Protein AF-A0A382IAV7-F1 (afdb_monomer_lite)

Secondary structure (DSSP, 8-state):
--EEEEE----SHHHHHHHHHHHHHH-TT-EEEEE-TTS-HHHHHHHHTT-SEEEESS----HHHHTT-TT--EEE-SSS--TTS-HHHHHHTT-EEE--TTTTTTT--

Foldseek 3Di:
DAEEEEAFDCPDPVRVVVVVVCVVPVDPPYHYHYDHPPDDLVRLLVRQQRHCEYEYDVDEQDLVSLLSNLNHAEYEYAAQDDPVYPQVSCVVSNHHYHYPHCPCVVVPD

Structure (mmCIF, N/CA/C/O backbone):
data_AF-A0A382IAV7-F1
#
_entry.id   AF-A0A382IAV7-F1
#
loop_
_atom_site.group_PDB
_atom_site.id
_atom_site.type_symbol
_atom_site.label_atom_id
_atom_site.label_alt_id
_atom_site.label_comp_id
_atom_site.label_asym_id
_atom_site.label_entity_id
_atom_site.label_seq_id
_atom_site.pdbx_PDB_ins_code
_atom_site.Cartn_x
_atom_site.Cartn_y
_atom_site.Cartn_z
_atom_site.occupancy
_atom_site.B_iso_or_equiv
_atom_site.auth_seq_id
_atom_site.auth_comp_id
_atom_site.auth_asym_id
_atom_site.auth_atom_id
_atom_site.pdbx_PDB_model_num
ATOM 1 N N . MET A 1 1 ? -16.519 5.838 3.509 1.00 91.12 1 MET A N 1
ATOM 2 C CA . MET A 1 1 ? -15.933 5.773 2.158 1.00 91.12 1 MET A CA 1
ATOM 3 C C . MET A 1 1 ? -14.620 5.021 2.286 1.00 91.12 1 MET A C 1
ATOM 5 O O . MET A 1 1 ? -13.867 5.405 3.177 1.00 91.12 1 MET A O 1
ATOM 9 N N . PRO A 1 2 ? -14.382 3.929 1.540 1.00 96.38 2 PRO A N 1
ATOM 10 C CA . PRO A 1 2 ? -13.100 3.234 1.582 1.00 96.38 2 PRO A CA 1
ATOM 11 C C . PRO A 1 2 ? -11.964 4.170 1.161 1.00 96.38 2 PRO A C 1
ATOM 13 O O . PRO A 1 2 ? -12.147 4.979 0.248 1.00 96.38 2 PRO A O 1
ATOM 16 N N . THR A 1 3 ? -10.814 4.055 1.824 1.00 98.06 3 THR A N 1
ATOM 17 C CA . THR A 1 3 ? -9.631 4.870 1.514 1.00 98.06 3 THR A CA 1
ATOM 18 C C . THR A 1 3 ? -8.497 4.015 0.960 1.00 98.06 3 THR A C 1
ATOM 20 O O . THR A 1 3 ? -8.061 3.058 1.601 1.00 98.06 3 THR A O 1
ATOM 23 N N . ILE A 1 4 ? -7.994 4.384 -0.217 1.00 97.56 4 ILE A N 1
ATOM 24 C CA . ILE A 1 4 ? -6.773 3.836 -0.807 1.00 97.56 4 ILE A CA 1
ATOM 25 C C . ILE A 1 4 ? -5.634 4.815 -0.544 1.00 97.56 4 ILE A C 1
ATOM 27 O O . ILE A 1 4 ? -5.712 5.980 -0.925 1.00 97.56 4 ILE A O 1
ATOM 31 N N . ALA A 1 5 ? -4.552 4.336 0.056 1.00 97.19 5 ALA A N 1
ATOM 32 C CA . ALA A 1 5 ? -3.312 5.084 0.156 1.00 97.19 5 ALA A CA 1
ATOM 33 C C . ALA A 1 5 ? -2.329 4.662 -0.937 1.00 97.19 5 ALA A C 1
ATOM 35 O O . ALA A 1 5 ? -1.891 3.513 -0.981 1.00 97.19 5 ALA A O 1
ATOM 36 N N . PHE A 1 6 ? -1.954 5.594 -1.806 1.00 96.62 6 PHE A N 1
ATOM 37 C CA . PHE A 1 6 ? -0.876 5.411 -2.768 1.00 96.62 6 PHE A CA 1
ATOM 38 C C . PHE A 1 6 ? 0.439 5.869 -2.140 1.00 96.62 6 PHE A C 1
ATOM 40 O O . PHE A 1 6 ? 0.606 7.053 -1.849 1.00 96.62 6 PHE A O 1
ATOM 47 N N . LEU A 1 7 ? 1.374 4.945 -1.916 1.00 95.31 7 LEU A N 1
ATOM 48 C CA . LEU A 1 7 ? 2.691 5.314 -1.401 1.00 95.31 7 LEU A CA 1
ATOM 49 C C . LEU A 1 7 ? 3.620 5.553 -2.584 1.00 95.31 7 LEU A C 1
ATOM 51 O O . LEU A 1 7 ? 4.115 4.606 -3.198 1.00 95.31 7 LEU A O 1
ATOM 55 N N . ALA A 1 8 ? 3.829 6.822 -2.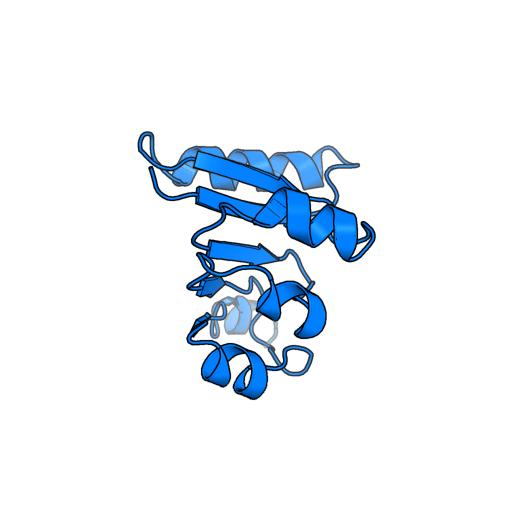917 1.00 93.31 8 ALA A N 1
ATOM 56 C CA . ALA A 1 8 ? 4.682 7.230 -4.020 1.00 93.31 8 ALA A CA 1
ATOM 57 C C . ALA A 1 8 ? 5.237 8.640 -3.806 1.00 93.31 8 ALA A C 1
ATOM 59 O O . ALA A 1 8 ? 4.552 9.534 -3.315 1.00 93.31 8 ALA A O 1
ATOM 60 N N . ASN A 1 9 ? 6.464 8.864 -4.274 1.00 91.12 9 ASN A N 1
ATOM 61 C CA . ASN A 1 9 ? 7.029 10.203 -4.365 1.00 91.12 9 ASN A CA 1
ATOM 62 C C . ASN A 1 9 ? 6.577 10.870 -5.678 1.00 91.12 9 ASN A C 1
ATOM 64 O O . ASN A 1 9 ? 7.001 10.468 -6.761 1.00 91.12 9 ASN A O 1
ATOM 68 N N . LEU A 1 10 ? 5.737 11.906 -5.593 1.00 90.12 10 LEU A N 1
ATOM 69 C CA . LEU A 1 10 ? 5.167 12.615 -6.750 1.00 90.12 10 LEU A CA 1
ATOM 70 C C . LEU A 1 10 ? 6.037 13.780 -7.268 1.00 90.12 10 LEU A C 1
ATOM 72 O O . LEU A 1 10 ? 5.519 14.810 -7.709 1.00 90.12 10 LEU A O 1
ATOM 76 N N . SER A 1 11 ? 7.362 13.628 -7.220 1.00 90.94 11 SER A N 1
ATOM 77 C CA . SER A 1 11 ? 8.337 14.669 -7.586 1.00 90.94 11 SER A CA 1
ATOM 78 C C . SER A 1 11 ? 8.420 15.004 -9.079 1.00 90.94 11 SER A C 1
ATOM 80 O O . SER A 1 11 ? 8.828 16.111 -9.425 1.00 90.94 11 SER A O 1
ATOM 82 N N . THR A 1 12 ? 8.029 14.094 -9.976 1.00 92.25 12 THR A N 1
ATOM 83 C CA . THR A 1 12 ? 8.098 14.300 -11.435 1.00 92.25 12 THR A CA 1
ATOM 84 C C . THR A 1 12 ? 6.711 14.275 -12.077 1.00 92.25 12 THR A C 1
ATOM 86 O O . THR A 1 12 ? 5.755 13.744 -11.510 1.00 92.25 12 THR A O 1
ATOM 89 N N . ALA A 1 13 ? 6.587 14.822 -13.291 1.00 93.06 13 ALA A N 1
ATOM 90 C CA . ALA A 1 13 ? 5.337 14.768 -14.057 1.00 93.06 13 ALA A CA 1
ATOM 91 C C . ALA A 1 13 ? 4.883 13.323 -14.330 1.00 93.06 13 ALA A C 1
ATOM 93 O O . ALA A 1 13 ? 3.694 13.018 -14.264 1.00 93.06 13 ALA A O 1
ATOM 94 N N . GLU A 1 14 ? 5.830 12.414 -14.573 1.00 89.12 14 GLU A N 1
ATOM 95 C CA . GLU A 1 14 ? 5.527 10.994 -14.746 1.00 89.12 14 GLU A CA 1
ATOM 96 C C . GLU A 1 14 ? 5.005 10.364 -13.448 1.00 89.12 14 GLU A C 1
ATOM 98 O O . GLU A 1 14 ? 4.040 9.602 -13.474 1.00 89.12 14 GLU A O 1
ATOM 103 N N . HIS A 1 15 ? 5.586 10.717 -12.297 1.00 88.44 15 HIS A N 1
ATOM 104 C CA . HIS A 1 15 ? 5.099 10.232 -11.007 1.00 88.44 15 HIS A CA 1
ATOM 105 C C . HIS A 1 15 ? 3.670 10.712 -10.733 1.00 88.44 15 HIS A C 1
ATOM 107 O O . HIS A 1 15 ? 2.825 9.912 -10.333 1.00 88.44 15 HIS A O 1
ATOM 113 N N . LYS A 1 16 ? 3.371 11.983 -11.028 1.00 92.88 16 LYS A N 1
ATOM 114 C CA . LYS A 1 16 ? 2.017 12.549 -10.898 1.00 92.88 16 LYS A CA 1
ATOM 115 C C . LYS A 1 16 ? 1.005 11.851 -11.802 1.00 92.88 16 LYS A C 1
ATOM 117 O O . LYS A 1 16 ? -0.076 11.504 -11.344 1.00 92.88 16 LYS A O 1
ATOM 122 N N . ARG A 1 17 ? 1.390 11.509 -13.035 1.00 92.75 17 ARG A N 1
ATOM 123 C CA . ARG A 1 17 ? 0.513 10.774 -13.958 1.00 92.75 17 ARG A CA 1
ATOM 124 C C . ARG A 1 17 ? 0.024 9.437 -13.385 1.00 92.75 17 ARG A C 1
ATOM 126 O O . ARG A 1 17 ? -1.098 9.029 -13.666 1.00 92.75 17 ARG A O 1
ATOM 133 N N . ARG A 1 18 ? 0.840 8.739 -12.590 1.00 89.06 18 ARG A N 1
ATOM 134 C CA . ARG A 1 18 ? 0.452 7.458 -11.960 1.00 89.06 18 ARG A CA 1
ATOM 135 C C . ARG A 1 18 ? -0.648 7.661 -10.918 1.00 89.06 18 ARG A C 1
ATOM 137 O O . ARG A 1 18 ? -1.600 6.888 -10.869 1.00 89.06 18 ARG A O 1
ATOM 144 N N . TRP A 1 19 ? -0.526 8.727 -10.133 1.00 92.31 19 TRP A N 1
ATOM 145 C CA . TRP A 1 19 ? -1.546 9.159 -9.183 1.00 92.31 19 TRP A CA 1
ATOM 146 C C . TRP A 1 19 ? -2.851 9.562 -9.879 1.00 92.31 19 TRP A C 1
ATOM 148 O O . TRP A 1 19 ? -3.930 9.154 -9.448 1.00 92.31 19 TRP A O 1
ATOM 158 N N . ASP A 1 20 ? -2.753 10.302 -10.984 1.00 93.19 20 ASP A N 1
ATOM 159 C CA . ASP A 1 20 ? -3.918 10.715 -11.770 1.00 93.19 20 ASP A CA 1
ATOM 160 C C . ASP A 1 20 ? -4.671 9.502 -12.330 1.00 93.19 20 ASP A C 1
ATOM 162 O O . ASP A 1 20 ? -5.895 9.440 -12.241 1.00 93.19 20 ASP A O 1
ATOM 166 N N . LEU A 1 21 ? -3.946 8.496 -12.836 1.00 93.06 21 LEU A N 1
ATOM 167 C CA . LEU A 1 21 ? -4.534 7.244 -13.324 1.00 93.06 21 LEU A CA 1
ATOM 168 C C . LEU A 1 21 ? -5.247 6.468 -12.212 1.00 93.06 21 LEU A C 1
ATOM 170 O O . LEU A 1 21 ? -6.360 5.985 -12.418 1.00 93.06 21 LEU A O 1
ATOM 174 N N . LEU A 1 22 ? -4.636 6.358 -11.028 1.00 92.19 22 LEU A N 1
ATOM 175 C CA . LEU A 1 22 ? -5.278 5.699 -9.892 1.00 92.19 22 LEU A CA 1
ATOM 176 C C . LEU A 1 22 ? -6.580 6.416 -9.511 1.00 92.19 22 LEU A C 1
ATOM 178 O O . LEU A 1 22 ? -7.614 5.767 -9.385 1.00 92.19 22 LEU A O 1
ATOM 182 N N . ASN A 1 23 ? -6.553 7.747 -9.398 1.00 92.56 23 ASN A N 1
ATOM 183 C CA . ASN A 1 23 ? -7.742 8.545 -9.092 1.00 92.56 23 ASN A CA 1
ATOM 184 C C . ASN A 1 23 ? -8.831 8.433 -10.156 1.00 92.56 23 ASN A C 1
ATOM 186 O O . ASN A 1 23 ? -10.006 8.293 -9.822 1.00 92.56 23 ASN A O 1
ATOM 190 N N . GLN A 1 24 ? -8.449 8.461 -11.434 1.00 94.62 24 GLN A N 1
ATOM 191 C CA . GLN A 1 24 ? -9.378 8.325 -12.551 1.00 94.62 24 GLN A CA 1
ATOM 192 C C . GLN A 1 24 ? -10.166 7.008 -12.483 1.00 94.62 24 GLN A C 1
ATOM 194 O O . GLN A 1 24 ? -11.337 6.975 -12.863 1.00 94.62 24 GLN A O 1
ATOM 199 N N . HIS A 1 25 ? -9.540 5.932 -11.996 1.00 94.44 25 HIS A N 1
ATOM 200 C CA . HIS A 1 25 ? -10.121 4.589 -11.984 1.00 94.44 25 HIS A CA 1
ATOM 201 C C . HIS A 1 25 ? -10.622 4.106 -10.614 1.00 94.44 25 HIS A C 1
ATOM 203 O O . HIS A 1 25 ? -11.342 3.111 -10.571 1.00 94.44 25 HIS A O 1
ATOM 209 N N . ALA A 1 26 ? -10.305 4.792 -9.510 1.00 93.00 26 ALA A N 1
ATOM 210 C CA . ALA A 1 26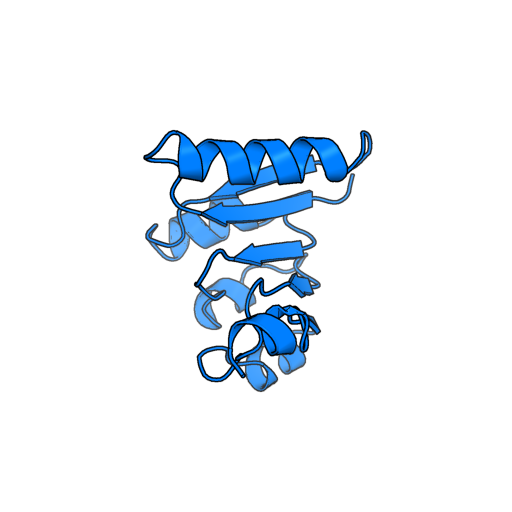 ? -10.739 4.406 -8.162 1.00 93.00 26 ALA A CA 1
ATOM 211 C C . ALA A 1 26 ? -12.269 4.443 -7.986 1.00 93.00 26 ALA A C 1
ATOM 213 O O . ALA A 1 26 ? -12.825 3.686 -7.193 1.00 93.00 26 ALA A O 1
ATOM 214 N N . GLY A 1 27 ? -12.957 5.278 -8.769 1.00 91.81 27 GLY A N 1
ATOM 215 C CA . GLY A 1 27 ? -14.399 5.482 -8.680 1.00 91.81 27 GLY A CA 1
ATOM 216 C C . GLY A 1 27 ? -14.776 6.576 -7.677 1.00 91.81 27 GLY A C 1
ATOM 217 O O . GLY A 1 27 ? -14.051 6.875 -6.736 1.00 91.81 27 GLY A O 1
ATOM 218 N N . LYS A 1 28 ? -15.945 7.189 -7.886 1.00 92.56 28 LYS A N 1
ATOM 219 C CA . LYS A 1 28 ? -16.416 8.375 -7.140 1.00 92.56 28 LYS A CA 1
ATOM 220 C C . LYS A 1 28 ? -16.649 8.153 -5.636 1.00 92.56 28 LYS A C 1
ATOM 222 O O . LYS A 1 28 ? -16.709 9.119 -4.886 1.00 92.56 28 LYS A O 1
ATOM 227 N N . ASP A 1 29 ? -16.807 6.898 -5.221 1.00 95.62 29 ASP A N 1
ATOM 228 C CA . ASP A 1 29 ? -17.110 6.498 -3.842 1.00 95.62 29 ASP A CA 1
ATOM 229 C C . ASP A 1 29 ? -15.873 5.927 -3.124 1.00 95.62 29 ASP A C 1
ATOM 231 O O . ASP A 1 29 ? -15.998 5.222 -2.121 1.00 95.62 29 ASP A O 1
ATOM 235 N N . VAL A 1 30 ? -14.675 6.208 -3.642 1.00 96.56 30 VAL A N 1
ATOM 236 C CA . VAL A 1 30 ? -13.391 5.817 -3.058 1.00 96.56 30 VAL A CA 1
ATOM 237 C C . VAL A 1 30 ? -12.558 7.071 -2.836 1.00 96.56 30 VAL A C 1
ATOM 239 O O . VAL A 1 30 ? -12.350 7.865 -3.748 1.00 96.56 30 VAL A O 1
ATOM 242 N N . ASN A 1 31 ? -12.065 7.240 -1.614 1.00 96.69 31 ASN A N 1
ATOM 243 C CA . ASN A 1 31 ? -11.094 8.278 -1.307 1.00 96.69 31 ASN A CA 1
ATOM 244 C C . ASN A 1 31 ? -9.697 7.759 -1.653 1.00 96.69 31 ASN A C 1
ATOM 246 O O . ASN A 1 31 ? -9.334 6.656 -1.242 1.00 96.69 31 ASN A O 1
ATOM 250 N N . VAL A 1 32 ? -8.899 8.543 -2.369 1.00 95.94 32 VAL A N 1
ATOM 251 C CA . VAL A 1 32 ? -7.496 8.211 -2.623 1.00 95.94 32 VAL A CA 1
ATOM 252 C C . VAL A 1 32 ? -6.634 9.273 -1.952 1.00 95.94 32 VAL A C 1
ATOM 254 O O . VAL A 1 32 ? -6.830 10.467 -2.172 1.00 95.94 32 VAL A O 1
ATOM 257 N N . ILE A 1 33 ? -5.659 8.843 -1.152 1.00 96.19 33 ILE A N 1
ATOM 258 C CA . ILE A 1 33 ? -4.644 9.706 -0.525 1.00 96.19 33 ILE A CA 1
ATOM 259 C C . ILE A 1 33 ? -3.238 9.309 -0.985 1.00 96.19 33 ILE A C 1
ATOM 261 O O . ILE A 1 33 ? -3.012 8.157 -1.353 1.00 96.19 33 ILE A O 1
ATOM 265 N N . VAL A 1 34 ? -2.294 10.249 -0.960 1.00 95.31 34 VAL A N 1
ATOM 266 C CA . VAL A 1 34 ? -0.882 9.987 -1.268 1.00 95.31 34 VAL A CA 1
ATOM 267 C C . VAL A 1 34 ? -0.022 10.192 -0.027 1.00 95.31 34 VAL A C 1
ATOM 269 O O . VAL A 1 34 ? -0.243 11.138 0.727 1.00 95.31 34 VAL A O 1
ATOM 272 N N . ALA A 1 35 ? 0.964 9.320 0.166 1.00 95.19 35 ALA A N 1
ATOM 273 C CA . ALA A 1 35 ? 2.002 9.462 1.182 1.00 95.19 35 ALA A CA 1
ATOM 274 C C . ALA A 1 35 ? 3.381 9.200 0.558 1.00 95.19 35 ALA A C 1
ATOM 276 O O . ALA A 1 35 ? 3.509 8.355 -0.332 1.00 95.19 35 ALA A O 1
ATOM 277 N N . ASP A 1 36 ? 4.416 9.912 1.012 1.00 92.94 36 ASP A N 1
ATOM 278 C CA . ASP A 1 36 ? 5.788 9.637 0.577 1.00 92.94 36 ASP A CA 1
ATOM 279 C C . ASP A 1 36 ? 6.302 8.386 1.309 1.00 92.94 36 ASP A C 1
ATOM 281 O O . ASP A 1 36 ? 6.354 8.387 2.539 1.00 92.94 36 ASP A O 1
ATOM 285 N N . PRO A 1 37 ? 6.698 7.312 0.602 1.00 92.00 37 PRO A N 1
ATOM 286 C CA . PRO A 1 37 ? 7.232 6.109 1.239 1.00 92.00 37 PRO A CA 1
ATOM 287 C C . PRO A 1 37 ? 8.537 6.350 2.015 1.00 92.00 37 PRO A C 1
ATOM 289 O O . PRO A 1 37 ? 8.919 5.496 2.808 1.00 92.00 37 PRO A O 1
ATOM 292 N N . ASN A 1 38 ? 9.221 7.478 1.790 1.00 91.50 38 ASN A N 1
ATOM 293 C CA . ASN A 1 38 ? 10.458 7.840 2.490 1.00 91.50 38 ASN A CA 1
ATOM 294 C C . ASN A 1 38 ? 10.220 8.687 3.748 1.00 91.50 38 ASN A C 1
ATOM 296 O O . ASN A 1 38 ? 11.185 9.056 4.419 1.00 91.50 38 ASN A O 1
ATOM 300 N N . SER A 1 39 ? 8.965 9.025 4.060 1.00 93.62 39 SER A N 1
ATOM 301 C CA . SER A 1 39 ? 8.617 9.684 5.318 1.00 93.62 39 SER A CA 1
ATOM 302 C C . SER A 1 39 ? 8.997 8.820 6.522 1.00 93.62 39 SER A C 1
ATOM 304 O O . SER A 1 39 ? 9.126 7.597 6.435 1.00 93.62 39 SER A O 1
ATOM 306 N N . SER A 1 40 ? 9.168 9.464 7.675 1.00 95.62 40 SER A N 1
ATOM 307 C CA . SER A 1 40 ? 9.451 8.746 8.915 1.00 95.62 40 SER A CA 1
ATOM 308 C C . SER A 1 40 ? 8.306 7.783 9.278 1.00 95.62 40 SER A C 1
ATOM 310 O O . SER A 1 40 ? 7.156 8.013 8.887 1.00 95.62 40 SER A O 1
ATOM 312 N N . PRO A 1 41 ? 8.562 6.730 10.080 1.00 95.62 41 PRO A N 1
ATOM 313 C CA . PRO A 1 41 ? 7.512 5.801 10.496 1.00 95.62 41 PRO A CA 1
ATOM 314 C C . PRO A 1 41 ? 6.307 6.493 11.145 1.00 95.62 41 PRO A C 1
ATOM 316 O O . PRO A 1 41 ? 5.171 6.134 10.856 1.00 95.62 41 PRO A O 1
ATOM 319 N N . GLY A 1 42 ? 6.531 7.516 11.976 1.00 97.56 42 GLY A N 1
ATOM 320 C CA . GLY A 1 42 ? 5.450 8.267 12.622 1.00 97.56 42 GLY A CA 1
ATOM 321 C C . GLY A 1 42 ? 4.576 9.040 11.631 1.00 97.56 42 GLY A C 1
ATOM 322 O O . GLY A 1 42 ? 3.352 9.015 11.741 1.00 97.56 42 GLY A O 1
ATOM 323 N N . GLU A 1 43 ? 5.188 9.673 10.629 1.00 97.00 43 GLU A N 1
ATOM 324 C CA . GLU A 1 43 ? 4.463 10.372 9.562 1.00 97.00 43 GLU A CA 1
ATOM 325 C C . GLU A 1 43 ? 3.676 9.399 8.681 1.00 97.00 43 GLU A C 1
ATOM 327 O O . GLU A 1 43 ? 2.528 9.677 8.341 1.00 97.00 43 GLU A O 1
ATOM 332 N N . LEU A 1 44 ? 4.252 8.236 8.357 1.00 96.88 44 LEU A N 1
ATOM 333 C CA . LEU A 1 44 ? 3.547 7.181 7.627 1.00 96.88 44 LEU A CA 1
ATOM 334 C C . LEU A 1 44 ? 2.354 6.648 8.423 1.00 96.88 44 LEU A C 1
ATOM 336 O O . LEU A 1 44 ? 1.279 6.474 7.856 1.00 96.88 44 LEU A O 1
ATOM 340 N N . ILE A 1 45 ? 2.509 6.416 9.728 1.00 98.00 45 ILE A N 1
ATOM 341 C CA . ILE A 1 45 ? 1.405 5.967 10.586 1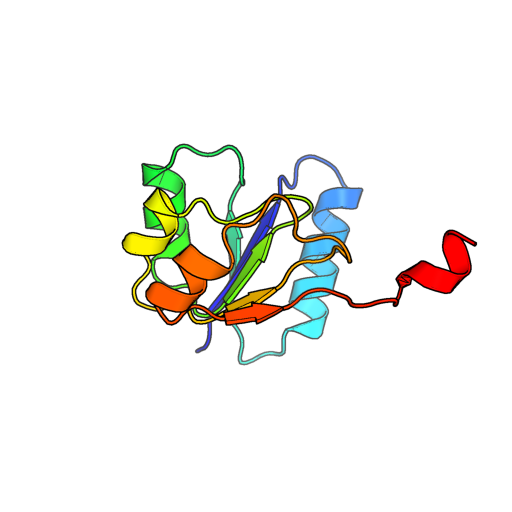.00 98.00 45 ILE A CA 1
ATOM 342 C C . ILE A 1 45 ? 0.266 6.987 10.560 1.00 98.00 45 ILE A C 1
ATOM 344 O O . ILE A 1 45 ? -0.883 6.614 10.332 1.00 98.00 45 ILE A O 1
ATOM 348 N N . GLU A 1 46 ? 0.577 8.269 10.745 1.00 97.88 46 GLU A N 1
ATOM 349 C CA . GLU A 1 46 ? -0.434 9.326 10.766 1.00 97.88 46 GLU A CA 1
ATOM 350 C C . GLU A 1 46 ? -1.122 9.496 9.405 1.00 97.88 46 GLU A C 1
ATOM 352 O O . GLU A 1 46 ? -2.348 9.598 9.343 1.00 97.88 46 GLU A O 1
ATOM 357 N N . ALA A 1 47 ? -0.360 9.461 8.309 1.00 96.88 47 ALA A N 1
ATOM 358 C CA . ALA A 1 47 ? -0.903 9.578 6.958 1.00 96.88 47 ALA A CA 1
ATOM 359 C C . ALA A 1 47 ? -1.799 8.388 6.577 1.00 96.88 47 ALA A C 1
ATOM 361 O O . ALA A 1 47 ? -2.775 8.554 5.849 1.00 96.88 47 ALA A O 1
ATOM 362 N N . LEU A 1 48 ? -1.478 7.184 7.059 1.00 97.50 48 LEU A N 1
ATOM 363 C CA . LEU A 1 48 ? -2.134 5.939 6.653 1.00 97.50 48 LEU A CA 1
ATOM 364 C C . LEU A 1 48 ? -3.190 5.436 7.648 1.00 97.50 48 LEU A C 1
ATOM 366 O O . LEU A 1 48 ? -3.844 4.434 7.361 1.00 97.50 48 LEU A O 1
ATOM 370 N N . LYS A 1 49 ? -3.391 6.101 8.795 1.00 96.75 49 LYS A N 1
ATOM 371 C CA . LYS A 1 49 ? -4.260 5.627 9.897 1.00 96.75 49 LYS A CA 1
ATOM 372 C C . LYS A 1 49 ? -5.693 5.274 9.479 1.00 96.75 49 LYS A C 1
ATOM 374 O O . LYS A 1 49 ? -6.328 4.417 10.094 1.00 96.75 49 LYS A O 1
ATOM 379 N N . ASP A 1 50 ? -6.190 5.928 8.429 1.00 97.25 50 ASP A N 1
ATOM 380 C CA . ASP A 1 50 ? -7.543 5.760 7.900 1.00 97.25 50 ASP A CA 1
ATOM 381 C C . ASP A 1 50 ? -7.615 4.944 6.598 1.00 97.25 50 ASP A C 1
ATOM 383 O O . ASP A 1 50 ? -8.705 4.764 6.054 1.00 97.25 50 ASP A O 1
ATOM 387 N N . ALA A 1 51 ? -6.486 4.426 6.104 1.00 98.31 51 ALA A N 1
ATOM 388 C CA . ALA A 1 51 ? -6.432 3.642 4.876 1.00 98.31 51 ALA A CA 1
ATOM 389 C C . ALA A 1 51 ? -7.029 2.236 5.064 1.00 98.31 51 ALA A C 1
ATOM 391 O O . ALA A 1 51 ? -6.668 1.506 5.987 1.00 98.31 51 ALA A O 1
ATOM 392 N N . ASP A 1 52 ? -7.902 1.826 4.142 1.00 98.38 52 ASP A N 1
ATOM 393 C CA . ASP A 1 52 ? -8.395 0.448 4.029 1.00 98.38 52 ASP A CA 1
ATOM 394 C C . ASP A 1 52 ? -7.458 -0.415 3.173 1.00 98.38 52 ASP A C 1
ATOM 396 O O . ASP A 1 52 ? -7.330 -1.621 3.403 1.00 98.38 52 ASP A O 1
ATOM 400 N N . ALA A 1 53 ? -6.800 0.195 2.185 1.00 97.75 53 ALA A N 1
ATOM 401 C CA . ALA A 1 53 ? -5.830 -0.455 1.315 1.00 97.75 53 ALA A CA 1
ATOM 402 C C . ALA A 1 53 ? -4.620 0.448 1.058 1.00 97.75 53 ALA A C 1
ATOM 404 O O . ALA A 1 53 ? -4.756 1.667 0.963 1.00 97.75 53 ALA A O 1
ATOM 405 N N . ALA A 1 54 ? -3.448 -0.158 0.892 1.00 97.50 54 ALA A N 1
ATOM 406 C CA . ALA A 1 54 ? -2.218 0.515 0.503 1.00 97.50 54 ALA A CA 1
ATOM 407 C C . ALA A 1 54 ? -1.724 -0.015 -0.847 1.00 97.50 54 ALA A C 1
ATOM 409 O O . ALA A 1 54 ? -1.706 -1.223 -1.084 1.00 97.50 54 ALA A O 1
ATOM 410 N N . VAL A 1 55 ? -1.289 0.893 -1.715 1.00 96.50 55 VAL A N 1
ATOM 411 C CA . VAL A 1 55 ? -0.696 0.605 -3.024 1.00 96.50 55 VAL A CA 1
ATOM 412 C C . VAL A 1 55 ? 0.705 1.220 -3.044 1.00 96.50 55 VAL A C 1
ATOM 414 O O . VAL A 1 55 ? 0.856 2.392 -3.398 1.00 96.50 55 VAL A O 1
ATOM 417 N N . PRO A 1 56 ? 1.740 0.488 -2.600 1.00 93.88 56 PRO A N 1
ATOM 418 C CA . PRO A 1 56 ? 3.100 0.998 -2.613 1.00 93.88 56 PRO A CA 1
ATOM 419 C C . PRO A 1 56 ? 3.743 0.895 -3.997 1.00 93.88 56 PRO A C 1
ATOM 421 O O . PRO A 1 56 ? 3.797 -0.172 -4.612 1.00 93.88 56 PRO A O 1
ATOM 424 N N . TRP A 1 57 ? 4.276 2.014 -4.488 1.00 88.75 57 TRP A N 1
ATOM 425 C CA . TRP A 1 57 ? 5.031 2.052 -5.735 1.00 88.75 57 TRP A CA 1
ATOM 426 C C . TRP A 1 57 ? 6.479 1.610 -5.503 1.00 88.75 57 TRP A C 1
ATOM 428 O O . TRP A 1 57 ? 7.278 2.373 -4.965 1.00 88.75 57 TRP A O 1
ATOM 438 N N . LEU A 1 58 ? 6.820 0.387 -5.929 1.00 78.00 58 LEU A N 1
ATOM 439 C CA . LEU A 1 58 ? 8.155 -0.219 -5.751 1.00 78.00 58 LEU A CA 1
ATOM 440 C C . LEU A 1 58 ? 8.663 -0.178 -4.294 1.00 78.00 58 LEU A C 1
ATOM 442 O O . LEU A 1 58 ? 9.864 -0.155 -4.043 1.00 78.00 58 LEU A O 1
ATOM 446 N N . ALA A 1 59 ? 7.734 -0.169 -3.342 1.00 80.62 59 ALA A N 1
ATOM 447 C CA . ALA A 1 59 ? 7.988 -0.107 -1.911 1.00 80.62 59 ALA A CA 1
ATOM 448 C C . ALA A 1 59 ? 7.176 -1.199 -1.191 1.00 80.62 59 ALA A C 1
ATOM 450 O O . ALA A 1 59 ? 6.513 -2.025 -1.823 1.00 80.62 59 ALA A O 1
ATOM 451 N N . SER A 1 60 ? 7.198 -1.187 0.137 1.00 85.69 60 SER A N 1
ATOM 452 C CA . SER A 1 60 ? 6.357 -2.026 0.992 1.00 85.69 60 SER A CA 1
ATOM 453 C C . SER A 1 60 ? 5.812 -1.206 2.163 1.00 85.69 60 SER A C 1
ATOM 455 O O . SER A 1 60 ? 6.173 -0.041 2.332 1.00 85.69 60 SER A O 1
ATOM 457 N N . ILE A 1 61 ? 4.922 -1.800 2.962 1.00 92.56 61 ILE A N 1
ATOM 458 C CA . ILE A 1 61 ? 4.570 -1.264 4.280 1.00 92.56 61 ILE A CA 1
ATOM 459 C C . ILE A 1 61 ? 5.427 -2.004 5.313 1.00 92.56 61 ILE A C 1
ATOM 461 O O . ILE A 1 61 ? 5.228 -3.212 5.483 1.00 92.56 61 ILE A O 1
ATOM 465 N N . PRO A 1 62 ? 6.361 -1.320 5.998 1.00 92.81 62 PRO A N 1
ATOM 466 C CA . PRO A 1 62 ? 7.124 -1.914 7.087 1.00 92.81 62 PRO A CA 1
ATOM 467 C C . PRO A 1 62 ? 6.204 -2.486 8.173 1.00 92.81 62 PRO A C 1
ATOM 469 O O . PRO A 1 62 ? 5.165 -1.908 8.498 1.00 92.81 62 PRO A O 1
ATOM 472 N N . LEU A 1 63 ? 6.563 -3.640 8.740 1.00 95.12 63 LEU A N 1
ATOM 473 C CA . LEU A 1 63 ? 5.704 -4.335 9.705 1.00 95.12 63 LEU A CA 1
ATOM 474 C C . LEU A 1 63 ? 5.494 -3.526 10.998 1.00 95.12 63 LEU A C 1
ATOM 476 O O . LEU A 1 63 ? 4.438 -3.614 11.621 1.00 95.12 63 LE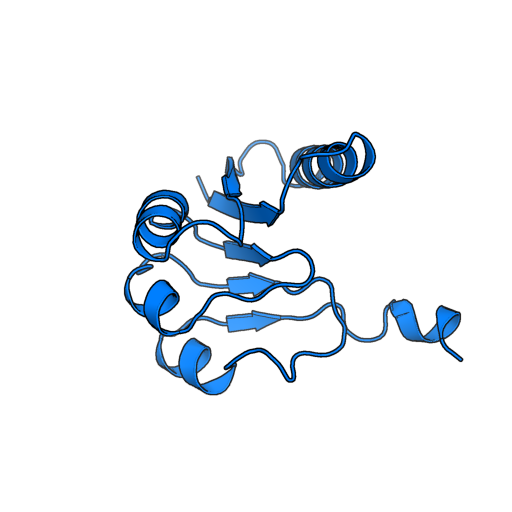U A O 1
ATOM 480 N N . ASP A 1 64 ? 6.496 -2.759 11.420 1.00 95.50 64 ASP A N 1
ATOM 481 C CA . ASP A 1 64 ? 6.417 -1.834 12.551 1.00 95.50 64 ASP A CA 1
ATOM 482 C C . ASP A 1 64 ? 5.405 -0.711 12.303 1.00 95.50 64 ASP A C 1
ATOM 484 O O . ASP A 1 64 ? 4.625 -0.417 13.201 1.00 95.50 64 ASP A O 1
ATOM 488 N N . VAL A 1 65 ? 5.318 -0.182 11.081 1.00 96.94 65 VAL A N 1
ATOM 489 C CA . VAL A 1 65 ? 4.259 0.757 10.674 1.00 96.94 65 VAL A CA 1
ATOM 490 C C . VAL A 1 65 ? 2.896 0.060 10.632 1.00 96.94 65 VAL A C 1
ATOM 492 O O . VAL A 1 65 ? 1.937 0.542 11.232 1.00 96.94 65 VAL A O 1
ATOM 495 N N . ALA A 1 66 ? 2.801 -1.106 9.981 1.00 97.38 66 ALA A N 1
ATOM 496 C CA . ALA A 1 66 ? 1.539 -1.824 9.766 1.00 97.38 66 ALA A CA 1
ATOM 497 C C . ALA A 1 66 ? 0.783 -2.154 11.065 1.00 97.38 66 ALA A C 1
ATOM 499 O O . ALA A 1 66 ? -0.446 -2.119 11.091 1.00 97.38 66 ALA A O 1
ATOM 500 N N . LYS A 1 67 ? 1.501 -2.434 12.162 1.00 97.56 67 LYS A N 1
ATOM 501 C CA . LYS A 1 67 ? 0.910 -2.713 13.487 1.00 97.56 67 LYS A CA 1
ATOM 502 C C . LYS A 1 67 ? 0.056 -1.567 14.032 1.00 97.56 67 LYS A C 1
ATOM 504 O O . LYS A 1 67 ? -0.810 -1.808 14.869 1.00 97.56 67 LYS A O 1
ATOM 509 N N . HIS A 1 68 ? 0.295 -0.342 13.572 1.00 98.19 68 HIS A N 1
ATOM 510 C CA . HIS A 1 68 ? -0.427 0.854 13.997 1.00 98.19 68 HIS A CA 1
ATOM 511 C C . HIS A 1 68 ? -1.544 1.264 13.027 1.00 98.19 68 HIS A C 1
ATOM 513 O O . HIS A 1 68 ? -2.160 2.309 13.224 1.00 98.19 68 HIS A O 1
ATOM 519 N N . LEU A 1 69 ? -1.835 0.449 12.005 1.00 98.00 69 LEU A N 1
ATOM 520 C CA . LEU A 1 69 ? -2.837 0.729 10.973 1.00 98.00 69 LEU A CA 1
ATOM 521 C C . LEU A 1 69 ? -4.043 -0.220 11.102 1.00 98.00 69 LEU A C 1
ATOM 523 O O . LEU A 1 69 ? -4.221 -1.110 10.271 1.00 98.00 69 LEU A O 1
ATOM 527 N N . PRO A 1 70 ? -4.913 -0.054 12.117 1.00 96.62 70 PRO A N 1
ATOM 528 C CA . PRO A 1 70 ? -5.963 -1.028 12.441 1.00 96.62 70 PRO A CA 1
ATOM 529 C C . PRO A 1 70 ? -7.048 -1.174 11.362 1.00 96.62 70 PRO A C 1
ATOM 531 O O . PRO A 1 70 ? -7.831 -2.121 11.403 1.00 96.62 70 PRO A O 1
ATOM 534 N N . LYS A 1 71 ? -7.135 -0.231 10.417 1.00 98.19 71 LYS A N 1
ATOM 535 C CA . LYS A 1 71 ? -8.092 -0.268 9.303 1.00 98.19 71 LYS A CA 1
ATOM 536 C C . LYS A 1 71 ? -7.531 -0.904 8.036 1.00 98.19 71 LYS A C 1
ATOM 538 O O . LYS A 1 71 ? -8.325 -1.284 7.174 1.00 98.19 71 LYS A O 1
ATOM 543 N N . LEU A 1 72 ? -6.208 -1.035 7.931 1.00 98.56 72 LEU A N 1
ATOM 544 C CA . LEU A 1 72 ? -5.559 -1.547 6.735 1.00 98.56 72 LEU A CA 1
ATOM 545 C C . LEU A 1 72 ? -5.893 -3.033 6.576 1.00 98.56 72 LEU A C 1
ATOM 547 O O . LEU A 1 72 ? -5.673 -3.832 7.479 1.00 98.56 72 LEU A O 1
ATOM 551 N N . LYS A 1 73 ? -6.444 -3.407 5.420 1.00 98.44 73 LYS A N 1
ATOM 552 C CA . LYS A 1 73 ? -6.881 -4.782 5.112 1.00 98.44 73 LYS A CA 1
ATOM 553 C C . LYS A 1 73 ? -6.126 -5.387 3.937 1.00 98.44 73 LYS A C 1
ATOM 555 O O . LYS A 1 73 ? -6.096 -6.611 3.802 1.00 98.44 73 LYS A O 1
ATOM 560 N N . LEU A 1 74 ? -5.550 -4.549 3.076 1.00 98.25 74 LEU A N 1
ATOM 561 C CA . LEU A 1 74 ? -4.897 -4.968 1.840 1.00 98.25 74 LEU A CA 1
ATOM 562 C C . LEU A 1 74 ? -3.645 -4.137 1.552 1.00 98.25 74 LEU A C 1
ATOM 564 O O . LEU A 1 74 ? -3.698 -2.911 1.558 1.00 98.25 74 LEU A O 1
ATOM 568 N N . VAL A 1 75 ? -2.554 -4.810 1.199 1.00 97.69 75 VAL A N 1
ATOM 569 C CA . VAL A 1 75 ? -1.415 -4.224 0.487 1.00 97.69 75 VAL A CA 1
ATOM 570 C C . VAL A 1 75 ? -1.407 -4.787 -0.934 1.00 97.69 75 VAL A C 1
ATOM 572 O O . VAL A 1 75 ? -1.207 -5.985 -1.129 1.00 97.69 75 VAL A O 1
ATOM 575 N N . GLN A 1 76 ? -1.650 -3.932 -1.925 1.00 96.56 76 GLN A N 1
ATOM 576 C CA . GLN A 1 76 ? -1.628 -4.283 -3.344 1.00 96.56 76 GLN A CA 1
ATOM 577 C C . GLN A 1 76 ? -0.305 -3.828 -3.961 1.00 96.56 76 GLN A C 1
ATOM 579 O O . GLN A 1 76 ? -0.094 -2.643 -4.211 1.00 96.56 76 GLN A O 1
ATOM 584 N N . LEU A 1 77 ? 0.579 -4.779 -4.239 1.00 95.25 77 LEU A N 1
ATOM 585 C CA . LEU A 1 77 ? 1.843 -4.531 -4.918 1.00 95.25 77 LEU A CA 1
ATOM 586 C C . LEU A 1 77 ? 1.615 -4.340 -6.420 1.00 95.25 77 LEU A C 1
ATOM 588 O O . LEU A 1 77 ? 0.733 -4.956 -7.026 1.00 95.25 77 LEU A O 1
ATOM 592 N N . LEU A 1 78 ? 2.463 -3.513 -7.027 1.00 91.50 78 LEU A N 1
ATOM 593 C CA . LEU A 1 78 ? 2.523 -3.295 -8.478 1.00 91.50 78 LEU A CA 1
ATOM 594 C C . LEU A 1 78 ? 3.644 -4.110 -9.143 1.00 91.50 78 LEU A C 1
ATOM 596 O O . LEU A 1 78 ? 3.987 -3.880 -10.301 1.00 91.50 78 LEU A O 1
ATOM 600 N N . THR A 1 79 ? 4.221 -5.048 -8.396 1.00 90.44 79 THR A N 1
ATOM 601 C CA . THR A 1 79 ? 5.313 -5.940 -8.789 1.00 90.44 79 THR A CA 1
ATOM 602 C C . THR A 1 79 ? 4.833 -7.384 -8.814 1.00 90.44 79 THR A C 1
ATOM 604 O O . THR A 1 79 ? 3.847 -7.720 -8.157 1.00 90.44 79 THR A O 1
ATOM 607 N N . ALA A 1 80 ? 5.548 -8.238 -9.551 1.00 91.25 80 ALA A N 1
ATOM 608 C CA . ALA A 1 80 ? 5.332 -9.684 -9.515 1.00 91.25 80 ALA A CA 1
ATOM 609 C C . ALA A 1 80 ? 6.028 -10.291 -8.288 1.00 91.25 80 ALA A C 1
ATOM 611 O O . ALA A 1 80 ? 5.427 -11.059 -7.537 1.00 91.25 80 ALA A O 1
ATOM 612 N N . GLY A 1 81 ? 7.283 -9.889 -8.059 1.00 89.56 81 GLY A N 1
ATOM 613 C CA . GLY A 1 81 ? 8.056 -10.262 -6.877 1.00 89.56 81 GLY A CA 1
ATOM 614 C C . GLY A 1 81 ? 7.531 -9.595 -5.606 1.00 89.56 81 GLY A C 1
ATOM 615 O O . GLY A 1 81 ? 7.051 -8.457 -5.637 1.00 89.56 81 GLY A O 1
ATOM 616 N N . TYR A 1 82 ? 7.636 -10.320 -4.498 1.00 92.38 82 TYR A N 1
ATOM 617 C CA . TYR A 1 82 ? 7.210 -9.902 -3.158 1.00 92.38 82 TYR A CA 1
ATOM 618 C C . TYR A 1 82 ? 8.235 -10.292 -2.083 1.00 92.38 82 TYR A C 1
ATOM 620 O O . TYR A 1 82 ? 7.935 -10.243 -0.895 1.00 92.38 82 TYR A O 1
ATOM 628 N N . ASP A 1 83 ? 9.452 -10.661 -2.487 1.00 91.88 83 ASP A N 1
ATOM 629 C CA . ASP A 1 83 ? 10.522 -11.157 -1.616 1.00 91.88 83 ASP A CA 1
ATOM 630 C C . ASP A 1 83 ? 10.931 -10.148 -0.531 1.00 91.88 83 ASP A C 1
ATOM 632 O O . ASP A 1 83 ? 11.359 -10.529 0.555 1.00 91.88 83 ASP A O 1
ATOM 636 N N . SER A 1 84 ? 10.767 -8.850 -0.804 1.00 89.12 84 SER A N 1
ATOM 637 C CA . SER A 1 84 ? 11.046 -7.755 0.132 1.00 89.12 84 SER A CA 1
ATOM 638 C C . SER A 1 84 ? 9.887 -7.427 1.083 1.00 89.12 84 SER A C 1
ATOM 640 O O . SER A 1 84 ? 9.987 -6.486 1.874 1.00 89.12 84 SER A O 1
ATOM 642 N N . VAL A 1 85 ? 8.773 -8.161 1.009 1.00 93.00 85 VAL A N 1
ATOM 643 C CA . VAL A 1 85 ? 7.556 -7.904 1.787 1.00 93.00 85 VAL A CA 1
ATOM 644 C C . VAL A 1 85 ? 7.369 -8.999 2.831 1.00 93.00 85 VAL A C 1
ATOM 646 O O . VAL A 1 85 ? 7.305 -10.181 2.498 1.00 93.00 85 VAL A O 1
ATOM 649 N N . ASP A 1 86 ? 7.206 -8.617 4.101 1.00 94.94 86 ASP A N 1
ATOM 650 C CA . ASP A 1 86 ? 6.891 -9.564 5.177 1.00 94.94 86 ASP A CA 1
ATOM 651 C C . ASP A 1 86 ? 5.414 -9.991 5.120 1.00 94.94 86 ASP A C 1
ATOM 653 O O . ASP A 1 86 ? 4.571 -9.582 5.922 1.00 94.94 86 ASP A O 1
ATOM 657 N N . VAL A 1 87 ? 5.086 -10.814 4.125 1.00 96.19 87 VAL A N 1
ATOM 658 C CA . VAL A 1 87 ? 3.726 -11.313 3.879 1.00 96.19 87 VAL A CA 1
ATOM 659 C C . VAL A 1 87 ? 3.190 -12.136 5.052 1.00 96.19 87 VAL A C 1
ATOM 661 O O . VAL A 1 87 ? 1.993 -12.107 5.333 1.00 96.19 87 VAL A O 1
ATOM 664 N N . ILE A 1 88 ? 4.069 -12.834 5.779 1.00 97.19 88 ILE A N 1
ATOM 665 C CA . ILE A 1 88 ? 3.698 -13.638 6.949 1.00 97.19 88 ILE A CA 1
ATOM 666 C C . ILE A 1 88 ? 3.349 -12.715 8.119 1.00 97.19 88 ILE A C 1
ATOM 668 O O . ILE A 1 88 ? 2.319 -12.904 8.769 1.00 97.19 88 ILE A O 1
ATOM 672 N N . GLY A 1 89 ? 4.188 -11.715 8.389 1.00 97.62 89 GLY A N 1
ATOM 673 C CA . GLY A 1 89 ? 3.960 -10.704 9.414 1.00 97.62 89 GLY A CA 1
ATOM 674 C C . GLY A 1 89 ? 2.674 -9.925 9.161 1.00 97.62 89 GLY A C 1
ATOM 675 O O . GLY A 1 89 ? 1.833 -9.838 10.055 1.00 97.62 89 GLY A O 1
ATOM 676 N N . LEU A 1 90 ? 2.468 -9.447 7.931 1.00 97.75 90 LEU A N 1
ATOM 677 C CA . LEU A 1 90 ? 1.239 -8.759 7.527 1.00 97.75 90 LEU A CA 1
ATOM 678 C C . LEU A 1 90 ? 0.008 -9.668 7.668 1.00 97.75 90 LEU A C 1
ATOM 680 O O . LEU A 1 90 ? -0.996 -9.254 8.248 1.00 97.75 90 LEU A O 1
ATOM 684 N N . SER A 1 91 ? 0.104 -10.938 7.260 1.00 98.00 91 SER A N 1
ATOM 685 C CA . SER A 1 91 ? -0.992 -11.898 7.427 1.00 98.00 91 SER A CA 1
ATOM 686 C C . SER A 1 91 ? -1.361 -12.129 8.894 1.00 98.00 91 SER A C 1
ATOM 688 O O . SER A 1 91 ? -2.545 -12.286 9.192 1.00 98.00 91 SER A O 1
ATOM 690 N N . LYS A 1 92 ? -0.393 -12.136 9.822 1.00 98.38 92 LYS A N 1
ATOM 691 C CA . LYS A 1 92 ? -0.661 -12.253 11.270 1.00 98.38 92 LYS A CA 1
ATOM 692 C C . LYS A 1 92 ? -1.405 -11.040 11.834 1.00 98.38 92 LYS A C 1
ATOM 694 O O . LYS A 1 92 ? -2.090 -11.178 12.842 1.00 98.38 92 LYS A O 1
ATOM 699 N N . LEU A 1 93 ? -1.296 -9.881 11.185 1.00 98.00 93 LEU A N 1
ATOM 700 C CA . LEU A 1 93 ? -2.069 -8.676 11.503 1.00 98.00 93 LEU A CA 1
ATOM 701 C C . LEU A 1 93 ? -3.452 -8.658 10.826 1.00 98.00 93 LEU A C 1
ATOM 703 O O . LEU A 1 93 ? -4.195 -7.696 10.985 1.00 98.00 93 LEU A O 1
ATOM 707 N N . GLY A 1 94 ? -3.807 -9.696 10.061 1.00 98.00 94 GLY A N 1
ATOM 708 C CA . GLY A 1 94 ? -5.045 -9.739 9.279 1.00 98.00 94 GLY A CA 1
ATOM 709 C C . GLY A 1 94 ? -4.985 -8.947 7.968 1.00 98.00 94 GLY A C 1
ATOM 710 O O . GLY A 1 94 ? -6.011 -8.789 7.307 1.00 98.00 94 GLY A O 1
ATOM 711 N N . ILE A 1 95 ? -3.798 -8.480 7.569 1.00 98.56 95 ILE A N 1
ATOM 712 C CA . ILE A 1 95 ? -3.579 -7.721 6.337 1.00 98.56 95 ILE A CA 1
ATOM 713 C C . ILE A 1 95 ? -3.264 -8.701 5.207 1.00 98.56 95 ILE A C 1
ATOM 715 O O . ILE A 1 95 ? -2.302 -9.467 5.272 1.00 98.56 95 ILE A O 1
ATOM 719 N N . LYS A 1 96 ? -4.068 -8.671 4.144 1.00 98.31 96 LYS A N 1
ATOM 720 C CA . LYS A 1 96 ? -3.818 -9.456 2.931 1.00 98.31 96 LYS A CA 1
ATOM 721 C C . LYS A 1 96 ? -2.781 -8.758 2.058 1.00 98.31 96 LYS A C 1
ATOM 723 O O . LYS A 1 96 ? -2.745 -7.531 1.999 1.00 98.31 96 LYS A O 1
ATOM 728 N N . VAL A 1 97 ? -1.992 -9.538 1.328 1.00 97.31 97 VAL A N 1
ATOM 729 C CA . VAL A 1 97 ? -1.068 -9.026 0.310 1.00 97.31 97 VAL A CA 1
ATOM 730 C C . VAL A 1 97 ? -1.447 -9.621 -1.040 1.00 97.31 97 VAL A C 1
ATOM 732 O O . VAL A 1 97 ? -1.661 -10.827 -1.145 1.00 97.31 97 VAL A O 1
ATOM 735 N N . ALA A 1 98 ? -1.544 -8.771 -2.057 1.00 96.50 98 ALA A N 1
ATOM 736 C CA . ALA A 1 98 ? -1.748 -9.157 -3.448 1.00 96.50 98 ALA A CA 1
ATOM 737 C C . ALA A 1 98 ? -0.653 -8.531 -4.318 1.00 96.50 98 ALA A C 1
ATOM 739 O O . ALA A 1 98 ? -0.142 -7.460 -3.999 1.00 96.50 98 ALA A O 1
ATOM 740 N N . ASN A 1 99 ? -0.288 -9.196 -5.409 1.00 94.25 99 ASN A N 1
ATOM 741 C CA . ASN A 1 99 ? 0.708 -8.727 -6.371 1.00 94.25 99 ASN A CA 1
ATOM 742 C C . ASN A 1 99 ? 0.065 -8.557 -7.762 1.00 94.25 99 ASN A C 1
ATOM 744 O O . ASN A 1 99 ? -1.151 -8.703 -7.902 1.00 94.25 99 ASN A O 1
ATOM 748 N N . ASN A 1 100 ? 0.846 -8.219 -8.792 1.00 90.25 100 ASN A N 1
ATOM 749 C 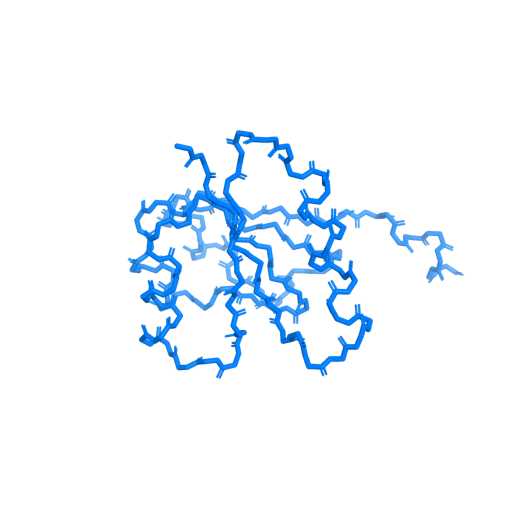CA . ASN A 1 100 ? 0.327 -8.072 -10.163 1.00 90.25 100 ASN A CA 1
ATOM 750 C C . ASN A 1 100 ? 0.420 -9.367 -11.008 1.00 90.25 100 ASN A C 1
ATOM 752 O O . ASN A 1 100 ? 0.153 -9.347 -12.218 1.00 90.25 100 ASN A O 1
ATOM 756 N N . GLY A 1 101 ? 0.795 -10.488 -10.378 1.00 88.62 101 GLY A N 1
ATOM 757 C CA . GLY A 1 101 ? 0.976 -11.785 -11.024 1.00 88.62 101 GLY A CA 1
ATOM 758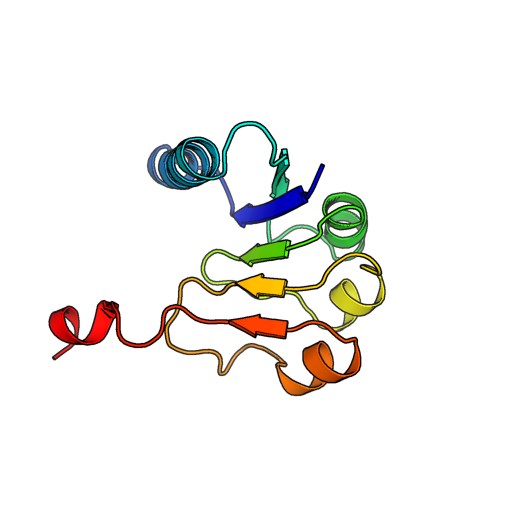 C C . GLY A 1 101 ? 1.997 -11.752 -12.166 1.00 88.62 101 GLY A C 1
ATOM 759 O O . GLY A 1 101 ? 3.034 -11.109 -12.075 1.00 88.62 101 GLY A O 1
ATOM 760 N N . GLY A 1 102 ? 1.700 -12.459 -13.256 1.00 84.56 102 GLY A N 1
ATOM 761 C CA . GLY A 1 102 ? 2.562 -12.556 -14.441 1.00 84.56 102 GLY A CA 1
ATOM 762 C C . GLY A 1 102 ? 2.259 -11.531 -15.535 1.00 84.56 102 GLY A C 1
ATOM 763 O O . GLY A 1 102 ? 2.569 -11.789 -16.694 1.00 84.56 102 GLY A O 1
ATOM 764 N N . SER A 1 103 ? 1.632 -10.394 -15.215 1.00 84.88 103 SER A N 1
ATOM 765 C CA . SER A 1 103 ? 1.226 -9.397 -16.225 1.00 84.88 103 SER A CA 1
ATOM 766 C C . SER A 1 103 ? 2.401 -8.879 -17.067 1.00 84.88 103 SER A C 1
ATOM 768 O O . SER A 1 103 ? 2.225 -8.485 -18.215 1.00 84.88 103 SER A O 1
ATOM 770 N N . ASN A 1 104 ? 3.611 -8.904 -16.508 1.00 84.06 104 ASN A N 1
ATOM 771 C CA . ASN A 1 104 ? 4.850 -8.521 -17.177 1.00 84.06 104 ASN A CA 1
ATOM 772 C C . ASN A 1 104 ? 5.596 -9.691 -17.848 1.00 84.06 104 ASN A C 1
ATOM 774 O O . ASN A 1 104 ? 6.631 -9.439 -18.456 1.00 84.06 104 ASN A O 1
ATOM 778 N N . ALA A 1 105 ? 5.108 -10.938 -17.774 1.00 87.06 105 ALA A N 1
ATOM 779 C CA . ALA A 1 105 ? 5.835 -12.127 -18.239 1.00 87.06 105 ALA A CA 1
ATOM 780 C C . ALA A 1 105 ? 6.195 -12.082 -19.735 1.00 87.06 105 ALA A C 1
ATOM 782 O O . ALA A 1 105 ? 7.268 -12.533 -20.113 1.00 87.06 105 ALA A O 1
ATOM 783 N N . ILE A 1 106 ? 5.333 -11.490 -20.572 1.00 86.19 106 ILE A N 1
ATOM 784 C CA . ILE A 1 106 ? 5.562 -11.353 -22.023 1.00 86.19 106 ILE A CA 1
ATOM 785 C C . ILE A 1 106 ? 6.717 -10.388 -22.325 1.00 86.19 106 ILE A C 1
ATOM 787 O O . ILE A 1 106 ? 7.444 -10.568 -23.292 1.00 86.19 106 ILE A O 1
ATOM 791 N N . SER A 1 107 ? 6.884 -9.336 -21.521 1.00 87.69 107 SER A N 1
ATOM 792 C CA . SER A 1 107 ? 7.899 -8.306 -21.776 1.00 87.69 107 SER A CA 1
ATOM 793 C C . SER A 1 107 ? 9.298 -8.696 -21.305 1.00 87.69 107 SER A C 1
ATOM 795 O O . SER A 1 107 ? 10.255 -8.020 -21.666 1.00 87.69 107 SER A O 1
ATOM 797 N N . VAL A 1 108 ? 9.415 -9.726 -20.465 1.00 84.06 108 VAL A N 1
ATOM 798 C CA . VAL A 1 108 ? 10.673 -10.125 -19.810 1.00 84.06 108 VAL A CA 1
ATOM 799 C C . VAL A 1 108 ? 11.184 -11.499 -20.261 1.00 84.06 108 VAL A C 1
ATOM 801 O O . VAL A 1 108 ? 12.140 -12.001 -19.673 1.00 84.06 108 VAL A O 1
ATOM 804 N N . SER A 1 109 ? 10.538 -12.105 -21.265 1.00 69.19 109 SER A N 1
ATOM 805 C CA . SER A 1 109 ? 10.928 -13.375 -21.896 1.00 69.19 109 SER A CA 1
ATOM 806 C C . SER A 1 109 ? 11.948 -13.205 -23.014 1.00 69.19 109 SER A C 1
ATOM 808 O O . SER A 1 109 ? 11.792 -12.222 -23.774 1.00 69.19 109 SER A O 1
#

Radius of gyration: 13.8 Å; chains: 1; bounding box: 28×28×36 Å

Sequence (109 aa):
MPTIAFLANLSTAEHKRRWDLLNQHAGKDVNVIVADPNSSPGELIEALKDADAAVPWLASIPLDVAKHLPKLKLVQLLTAGYDSVDVIGLSKLGIKVANNGGSNAISVS

InterPro domains:
  IPR006139 D-isomer specific 2-hydroxyacid dehydrogenase, catalytic domain [PF00389] (18-108)

Organism: NCBI:txid408172

pLDDT: mean 93.66, std 4.82, range [69.19, 98.56]